Protein AF-A0A359F3B9-F1 (afdb_monomer)

Secondary structure (DSSP, 8-state):
------S-TT-EEE-TT--EEEETTEEEEE-TTS-EEEEEETTEEEEEEE-TTS-EEEEEEEE--GGG-S-----SS---------TT--TTTHHHHHTTS-------

Mean predicted aligned error: 16.41 Å

Solvent-accessible surface area (backbone atoms only — not comparable to full-atom values): 7197 Å² total; per-residue (Å²): 133,88,79,73,81,76,87,44,89,77,41,76,40,64,50,98,88,67,48,66,36,29,53,52,80,28,42,41,39,62,49,99,84,74,42,80,33,35,39,36,42,93,61,34,35,38,40,50,42,61,49,96,85,70,44,78,76,44,76,49,79,46,56,71,56,65,99,71,48,80,73,75,75,69,91,66,94,64,95,68,79,72,74,56,74,72,88,80,70,63,97,75,56,66,67,67,63,55,66,76,75,61,93,75,82,80,81,131

pLDDT: mean 73.7, std 21.95, range [35.09, 97.88]

Sequence (108 aa):
MSAGTNPYTAGFVFDAHGNVTTSGNQTLVFDGANRHVSSTAAGTTVTYVRDASNRIVSRAVNLDYGWHGTAQRGLDHETRITTGPLKGIPSGQWKEVLGWMMPFRCTK

Radius of gyration: 24.73 Å; Cα contacts (8 Å, |Δi|>4): 111; chains: 1; bounding box: 39×35×83 Å

Foldseek 3Di:
DDDDDQPAPVDFDADPVGQTQDGRQKGWDADPVRHTAWIDHPQKIKGFDADPVRDTPDIDIFGCPDPVDRPPDDPPDDPPPCPPVPVDDPPPPVVVVVVPPDPPPPDD

Structure (mmCIF, N/CA/C/O backbone):
data_AF-A0A359F3B9-F1
#
_entry.id   AF-A0A359F3B9-F1
#
loop_
_atom_site.group_PDB
_atom_site.id
_atom_site.type_symbol
_atom_site.label_atom_id
_atom_site.label_alt_id
_atom_site.label_comp_id
_atom_site.label_asym_id
_atom_site.label_entity_id
_atom_site.label_seq_id
_atom_site.pdbx_PDB_ins_code
_atom_site.Cartn_x
_atom_site.Cartn_y
_atom_site.Cartn_z
_atom_site.occupancy
_atom_site.B_iso_or_equi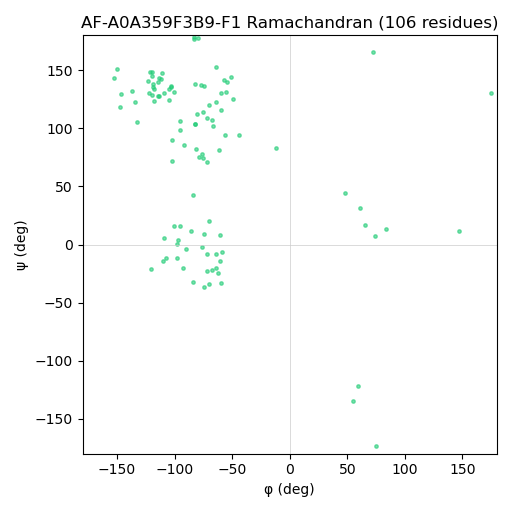v
_atom_site.auth_seq_id
_atom_site.auth_comp_id
_atom_site.auth_asym_id
_atom_site.auth_atom_id
_atom_site.pdbx_PDB_model_num
ATOM 1 N N . MET A 1 1 ? -3.366 19.503 -21.540 1.00 42.34 1 MET A N 1
ATOM 2 C CA . MET A 1 1 ? -3.577 18.930 -20.192 1.00 42.34 1 MET A CA 1
ATOM 3 C C . MET A 1 1 ? -2.766 19.776 -19.227 1.00 42.34 1 MET A C 1
ATOM 5 O O . MET A 1 1 ? -1.554 19.812 -19.371 1.00 42.34 1 MET A O 1
ATOM 9 N N . SER A 1 2 ? -3.423 20.560 -18.369 1.00 62.16 2 SER A N 1
ATOM 10 C CA . SER A 1 2 ? -2.722 21.403 -17.393 1.00 62.16 2 SER A CA 1
ATOM 11 C C . SER A 1 2 ? -2.216 20.507 -16.266 1.00 62.16 2 SER A C 1
ATOM 13 O O . SER A 1 2 ? -3.026 19.881 -15.583 1.00 62.16 2 SER A O 1
ATOM 15 N N . ALA A 1 3 ? -0.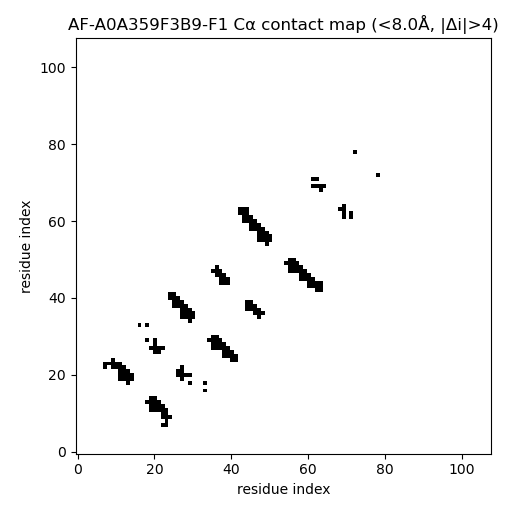899 20.379 -16.116 1.00 59.97 3 ALA A N 1
ATOM 16 C CA . ALA A 1 3 ? -0.311 19.702 -14.969 1.00 59.97 3 ALA A CA 1
ATOM 17 C C . ALA A 1 3 ? -0.295 20.697 -13.802 1.00 59.97 3 ALA A C 1
ATOM 19 O O . ALA A 1 3 ? 0.384 21.719 -13.867 1.00 59.97 3 ALA A O 1
ATOM 20 N N . GLY A 1 4 ? -1.095 20.435 -12.766 1.00 66.62 4 GLY A N 1
ATOM 21 C CA . GLY A 1 4 ? -1.075 21.237 -11.544 1.00 66.62 4 GLY A CA 1
ATOM 22 C C . GLY A 1 4 ? 0.273 21.129 -10.828 1.00 66.62 4 GLY A C 1
ATOM 23 O O . GLY A 1 4 ? 0.970 20.120 -10.945 1.00 66.62 4 GLY A O 1
ATOM 24 N N . THR A 1 5 ? 0.635 22.168 -10.074 1.00 72.62 5 THR A N 1
ATOM 25 C CA . THR A 1 5 ? 1.802 22.143 -9.184 1.00 72.62 5 THR A CA 1
ATOM 26 C C . THR A 1 5 ? 1.688 20.965 -8.221 1.00 72.62 5 THR A C 1
ATOM 28 O O . THR A 1 5 ? 0.645 20.785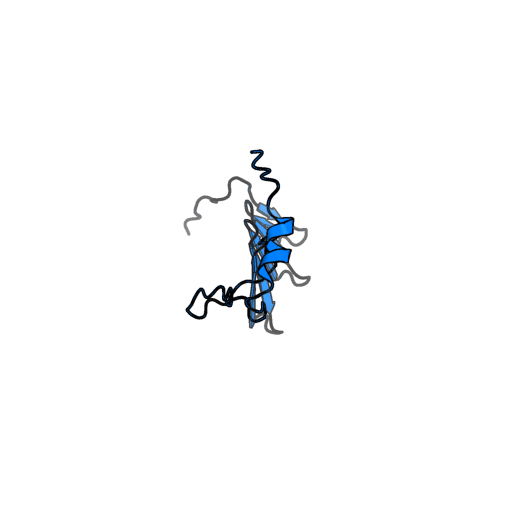 -7.594 1.00 72.62 5 THR A O 1
ATOM 31 N N . ASN A 1 6 ? 2.755 20.173 -8.090 1.00 67.19 6 ASN A N 1
ATOM 32 C CA . ASN A 1 6 ? 2.812 19.089 -7.114 1.00 67.19 6 ASN A CA 1
ATOM 33 C C . ASN A 1 6 ? 2.647 19.671 -5.692 1.00 67.19 6 ASN A C 1
ATOM 35 O O . ASN A 1 6 ? 3.516 20.433 -5.266 1.00 67.19 6 ASN A O 1
ATOM 39 N N . PRO A 1 7 ? 1.574 19.337 -4.948 1.00 70.06 7 PRO A N 1
ATOM 40 C CA . PRO A 1 7 ? 1.336 19.892 -3.615 1.00 70.06 7 PRO A CA 1
ATOM 41 C C . PRO A 1 7 ? 2.308 19.350 -2.552 1.00 70.06 7 PRO A C 1
ATOM 43 O O . PRO A 1 7 ? 2.310 19.835 -1.422 1.00 70.06 7 PRO A O 1
ATOM 46 N N . TYR A 1 8 ? 3.133 18.351 -2.883 1.00 72.25 8 TYR A N 1
ATOM 47 C CA . TYR A 1 8 ? 4.084 17.743 -1.958 1.00 72.25 8 TYR A CA 1
ATOM 48 C C . TYR A 1 8 ? 5.482 18.356 -2.088 1.00 72.25 8 TYR A C 1
ATOM 50 O O . TYR A 1 8 ? 6.283 17.939 -2.924 1.00 72.25 8 TYR A O 1
ATOM 58 N N . THR A 1 9 ? 5.811 19.289 -1.189 1.00 74.31 9 THR A N 1
ATOM 59 C CA . THR A 1 9 ? 7.157 19.886 -1.076 1.00 74.31 9 THR A CA 1
ATOM 60 C C . THR A 1 9 ? 8.239 18.844 -0.779 1.00 74.31 9 THR A C 1
ATOM 62 O O . THR A 1 9 ? 9.364 18.976 -1.247 1.00 74.31 9 THR A O 1
ATOM 65 N N . ALA A 1 10 ? 7.902 17.788 -0.029 1.00 72.75 10 ALA A N 1
ATOM 66 C CA . ALA A 1 10 ? 8.838 16.722 0.337 1.00 72.75 10 ALA A CA 1
ATOM 67 C C . ALA A 1 10 ? 9.139 15.724 -0.807 1.00 72.75 10 ALA A C 1
ATOM 69 O O . ALA A 1 10 ? 9.968 14.837 -0.633 1.00 72.75 10 ALA A O 1
ATOM 70 N N . GLY A 1 11 ? 8.515 15.881 -1.982 1.00 81.31 11 GLY A N 1
ATOM 71 C CA . GLY A 1 11 ? 8.806 15.071 -3.166 1.00 81.31 11 GLY A CA 1
ATOM 72 C C . GLY A 1 11 ? 8.243 13.644 -3.127 1.00 81.31 11 GLY A C 1
ATOM 73 O O . GLY A 1 11 ? 7.455 13.279 -2.250 1.00 81.31 11 GLY A O 1
ATOM 74 N N . PHE A 1 12 ? 8.627 12.856 -4.135 1.00 91.81 12 PHE A N 1
ATOM 75 C CA . PHE A 1 12 ? 8.273 11.443 -4.285 1.00 91.81 12 PHE A CA 1
ATOM 76 C C . PHE A 1 12 ? 9.525 10.572 -4.166 1.00 91.81 12 PHE A C 1
ATOM 78 O O . PHE A 1 12 ? 10.571 10.922 -4.713 1.00 91.81 12 PHE A O 1
ATOM 85 N N . VAL A 1 13 ? 9.404 9.427 -3.495 1.00 94.62 13 VAL A N 1
ATOM 86 C CA . VAL A 1 13 ? 10.445 8.387 -3.441 1.00 94.62 13 VAL A CA 1
ATOM 87 C C . VAL A 1 13 ? 9.948 7.162 -4.192 1.00 94.62 13 VAL A C 1
ATOM 89 O O . VAL A 1 13 ? 8.762 6.844 -4.112 1.00 94.62 13 VAL A O 1
ATOM 92 N N . PHE A 1 14 ? 10.847 6.488 -4.908 1.00 95.81 14 PHE A N 1
ATOM 93 C CA . PHE A 1 14 ? 10.522 5.352 -5.764 1.00 95.81 14 PHE A CA 1
ATOM 94 C C . PHE A 1 14 ? 11.284 4.092 -5.346 1.00 95.81 14 PHE A C 1
ATOM 96 O O . PHE A 1 14 ? 12.413 4.182 -4.861 1.00 95.81 14 PHE A O 1
ATOM 103 N N . ASP A 1 15 ? 10.680 2.922 -5.551 1.00 96.69 15 ASP A N 1
ATOM 104 C CA . ASP A 1 15 ? 11.393 1.642 -5.511 1.00 96.69 15 ASP A CA 1
ATOM 105 C C . ASP A 1 15 ? 12.096 1.329 -6.850 1.00 96.69 15 ASP A C 1
ATOM 107 O O . ASP A 1 15 ? 12.010 2.085 -7.820 1.00 96.69 15 ASP A O 1
ATOM 111 N N . ALA A 1 16 ? 12.796 0.192 -6.914 1.00 97.19 16 ALA A N 1
ATOM 112 C CA . ALA A 1 16 ? 13.503 -0.256 -8.118 1.00 97.19 16 ALA A CA 1
ATOM 113 C C . ALA A 1 16 ? 12.579 -0.558 -9.316 1.00 97.19 16 ALA A C 1
ATOM 115 O O . ALA A 1 16 ? 13.046 -0.578 -10.453 1.00 97.19 16 ALA A O 1
ATOM 116 N N . HIS A 1 17 ? 11.286 -0.786 -9.076 1.00 96.50 17 HIS A N 1
ATOM 117 C CA . HIS A 1 17 ? 10.287 -1.004 -10.122 1.00 96.50 17 HIS A CA 1
ATOM 118 C C . HIS A 1 17 ? 9.637 0.311 -10.585 1.00 96.50 17 HIS A C 1
ATOM 120 O O . HIS A 1 17 ? 8.842 0.301 -11.523 1.00 96.50 17 HIS A O 1
ATOM 126 N N . GLY A 1 18 ? 9.975 1.442 -9.953 1.00 97.00 18 GLY A N 1
ATOM 127 C CA . GLY A 1 18 ? 9.402 2.753 -10.244 1.00 97.00 18 GLY A CA 1
ATOM 128 C C . GLY A 1 18 ? 8.075 3.026 -9.531 1.00 97.00 18 GLY A C 1
ATOM 129 O O . GLY A 1 18 ? 7.391 3.989 -9.880 1.00 97.00 18 GLY A O 1
ATOM 130 N N . ASN A 1 19 ? 7.693 2.223 -8.533 1.00 97.56 19 ASN A N 1
ATOM 131 C CA . ASN A 1 19 ? 6.515 2.507 -7.715 1.00 97.56 19 ASN A CA 1
ATOM 132 C C . ASN A 1 19 ? 6.833 3.611 -6.703 1.00 97.56 19 ASN A C 1
ATOM 134 O O . ASN A 1 19 ? 7.879 3.576 -6.059 1.00 97.56 19 ASN A O 1
ATOM 138 N N . VAL A 1 20 ? 5.913 4.559 -6.512 1.00 96.25 20 VAL A N 1
ATOM 139 C CA . VAL A 1 20 ? 6.045 5.612 -5.492 1.00 96.25 20 VAL A CA 1
ATOM 140 C C . VAL A 1 20 ? 5.851 5.006 -4.105 1.00 96.25 20 VAL A C 1
ATOM 142 O O . VAL A 1 20 ? 4.725 4.683 -3.750 1.00 96.25 20 VAL A O 1
ATOM 145 N N . THR A 1 21 ? 6.903 4.895 -3.300 1.00 96.38 21 THR A N 1
ATOM 146 C CA . THR A 1 21 ? 6.847 4.357 -1.927 1.00 96.38 21 THR A CA 1
ATOM 147 C C . THR A 1 21 ? 6.646 5.435 -0.868 1.00 96.38 21 THR A C 1
ATOM 149 O O . THR A 1 21 ? 6.141 5.140 0.216 1.00 96.38 21 THR A O 1
ATOM 152 N N . THR A 1 22 ? 6.954 6.692 -1.198 1.00 94.56 22 THR A N 1
ATOM 153 C CA . THR A 1 22 ? 6.690 7.846 -0.330 1.00 94.56 22 THR A CA 1
ATOM 154 C C . THR A 1 22 ? 6.132 9.005 -1.144 1.00 94.56 22 THR A C 1
ATOM 156 O O . THR A 1 22 ? 6.701 9.374 -2.172 1.00 94.56 22 THR A O 1
ATOM 159 N N . SER A 1 23 ? 5.046 9.610 -0.661 1.00 92.44 23 SER A N 1
ATOM 160 C CA . SER A 1 23 ? 4.484 10.859 -1.183 1.00 92.44 23 SER A CA 1
ATOM 161 C C . SER A 1 23 ? 4.181 11.801 -0.022 1.00 92.44 23 SER A C 1
ATOM 163 O O . SER A 1 23 ? 3.250 11.581 0.756 1.00 92.44 23 SER A O 1
ATOM 165 N N . GLY A 1 24 ? 5.005 12.837 0.150 1.00 90.38 24 GLY A N 1
ATOM 166 C CA . GLY A 1 24 ? 4.910 13.683 1.338 1.00 90.38 24 GLY A CA 1
ATOM 167 C C . GLY A 1 24 ? 5.122 12.879 2.625 1.00 90.38 24 GLY A C 1
ATOM 168 O O . GLY A 1 24 ? 6.133 12.207 2.787 1.00 90.38 24 GLY A O 1
ATOM 169 N N . ASN A 1 25 ? 4.127 12.915 3.514 1.00 89.00 25 ASN A N 1
ATOM 170 C CA . ASN A 1 25 ? 4.123 12.169 4.779 1.00 89.00 25 ASN A CA 1
ATOM 171 C C . ASN A 1 25 ? 3.376 10.825 4.672 1.00 89.00 25 ASN A C 1
ATOM 173 O O . ASN A 1 25 ? 2.961 10.267 5.689 1.00 89.00 25 ASN A O 1
ATOM 177 N N . GLN A 1 26 ? 3.119 10.353 3.450 1.00 93.38 26 GLN A N 1
ATOM 178 C CA . GLN A 1 26 ? 2.446 9.086 3.188 1.00 93.38 26 GLN A CA 1
ATOM 179 C C . GLN A 1 26 ? 3.460 8.031 2.764 1.00 93.38 26 GLN A C 1
ATOM 181 O O . GLN A 1 26 ? 4.297 8.292 1.900 1.00 93.38 26 GLN A O 1
ATOM 186 N N . THR A 1 27 ? 3.331 6.830 3.314 1.00 96.00 27 THR A N 1
ATOM 187 C CA . THR A 1 27 ? 4.060 5.638 2.871 1.00 96.00 27 THR A CA 1
ATOM 188 C C . THR A 1 27 ? 3.112 4.734 2.099 1.00 96.00 27 THR A C 1
ATOM 190 O O . THR A 1 27 ? 1.996 4.490 2.556 1.00 96.00 27 THR A O 1
ATOM 193 N N . LEU A 1 28 ? 3.546 4.231 0.946 1.00 97.25 28 LEU A N 1
ATOM 194 C CA . LEU A 1 28 ? 2.784 3.335 0.082 1.00 97.25 28 LEU A CA 1
ATOM 195 C C . LEU A 1 28 ? 3.520 1.999 -0.060 1.00 97.25 28 LEU A C 1
ATOM 197 O O . LEU A 1 28 ? 4.736 1.957 -0.235 1.00 97.25 28 LEU A O 1
ATOM 201 N N . VAL A 1 29 ? 2.766 0.904 -0.012 1.00 97.81 29 VAL A N 1
ATOM 202 C CA . VAL A 1 29 ? 3.278 -0.469 -0.095 1.00 97.81 29 VAL A CA 1
ATOM 203 C C . VAL A 1 29 ? 2.691 -1.160 -1.314 1.00 97.81 29 VAL A C 1
ATOM 205 O O . VAL A 1 29 ? 1.481 -1.093 -1.557 1.00 97.81 29 VAL A O 1
ATOM 208 N N . PHE A 1 30 ? 3.552 -1.859 -2.047 1.00 97.31 30 PHE A N 1
ATOM 209 C CA . PHE A 1 30 ? 3.210 -2.589 -3.261 1.00 97.31 30 PHE A CA 1
ATOM 210 C C . PHE A 1 30 ? 3.522 -4.075 -3.097 1.00 97.31 30 PHE A C 1
ATOM 212 O O . PHE A 1 30 ? 4.434 -4.449 -2.360 1.00 97.31 30 PHE A O 1
ATOM 219 N N . ASP A 1 31 ? 2.741 -4.925 -3.760 1.00 95.69 31 ASP A N 1
ATOM 220 C CA . ASP A 1 31 ? 3.043 -6.351 -3.867 1.00 95.69 31 ASP A CA 1
ATOM 221 C C . ASP A 1 31 ? 4.037 -6.646 -5.007 1.00 95.69 31 ASP A C 1
ATOM 223 O O . ASP A 1 31 ? 4.419 -5.760 -5.772 1.00 95.69 31 ASP A O 1
ATOM 227 N N . GLY A 1 32 ? 4.442 -7.912 -5.150 1.00 94.69 32 GLY A N 1
ATOM 228 C CA . GLY A 1 32 ? 5.388 -8.338 -6.192 1.00 94.69 32 GLY A CA 1
ATOM 229 C C . GLY A 1 32 ? 4.886 -8.176 -7.634 1.00 94.69 32 GLY A C 1
ATOM 230 O O . GLY A 1 32 ? 5.664 -8.348 -8.565 1.00 94.69 32 GLY A O 1
ATOM 231 N N . ALA A 1 33 ? 3.607 -7.841 -7.832 1.00 95.88 33 ALA A N 1
ATOM 232 C CA . ALA A 1 33 ? 3.025 -7.512 -9.130 1.00 95.88 33 ALA A CA 1
ATOM 233 C C . ALA A 1 33 ? 2.881 -5.990 -9.336 1.00 95.88 33 ALA A C 1
ATOM 235 O O . ALA A 1 33 ? 2.143 -5.563 -10.225 1.00 95.88 33 ALA A O 1
ATOM 236 N N . ASN A 1 34 ? 3.564 -5.172 -8.524 1.00 96.69 34 ASN A N 1
ATOM 237 C CA . ASN A 1 34 ? 3.524 -3.706 -8.552 1.00 96.69 34 ASN A CA 1
ATOM 238 C C . ASN A 1 34 ? 2.130 -3.124 -8.295 1.00 96.69 34 ASN A C 1
ATOM 240 O O . ASN A 1 34 ? 1.763 -2.064 -8.806 1.00 96.69 34 ASN A O 1
ATOM 244 N N . ARG A 1 35 ? 1.313 -3.807 -7.490 1.00 96.69 35 ARG A N 1
ATOM 245 C CA . ARG A 1 35 ? -0.020 -3.320 -7.135 1.00 96.69 35 ARG A CA 1
ATOM 246 C C . ARG A 1 35 ? 0.013 -2.696 -5.758 1.00 96.69 35 ARG A C 1
ATOM 248 O O . ARG A 1 35 ? 0.477 -3.311 -4.807 1.00 96.69 35 ARG A O 1
ATOM 255 N N . HIS A 1 36 ? -0.544 -1.497 -5.640 1.00 96.50 36 HIS A N 1
ATOM 256 C CA . HIS A 1 36 ? -0.693 -0.824 -4.357 1.00 96.50 36 HIS A CA 1
ATOM 257 C C . HIS A 1 36 ? -1.643 -1.614 -3.439 1.00 96.50 36 HIS A C 1
ATOM 259 O O . HIS A 1 36 ? -2.803 -1.866 -3.808 1.00 96.50 36 HIS A O 1
ATOM 265 N N . VAL A 1 37 ? -1.137 -1.995 -2.263 1.00 97.88 37 VAL A N 1
ATOM 266 C CA . VAL A 1 37 ? -1.829 -2.832 -1.268 1.00 97.88 37 VAL A CA 1
ATOM 267 C C . VAL A 1 37 ? -2.001 -2.158 0.089 1.00 97.88 37 VAL A C 1
ATOM 269 O O . VAL A 1 37 ? -2.904 -2.549 0.826 1.00 97.88 37 VAL A O 1
ATOM 272 N N . SER A 1 38 ? -1.201 -1.144 0.427 1.00 97.62 38 SER A N 1
ATOM 273 C CA . SER A 1 38 ? -1.377 -0.396 1.675 1.00 97.62 38 SER A CA 1
ATOM 274 C C . SER A 1 38 ? -0.871 1.038 1.575 1.00 97.62 38 SER A C 1
ATOM 276 O O . SER A 1 38 ? 0.175 1.270 0.976 1.00 97.62 38 SER A O 1
ATOM 278 N N . SER A 1 39 ? -1.563 1.976 2.222 1.00 97.31 39 SER A N 1
ATOM 279 C CA . SER A 1 39 ? -1.032 3.311 2.515 1.00 97.31 39 SER A CA 1
ATOM 280 C C . SER A 1 39 ? -1.080 3.591 4.004 1.00 97.31 39 SER A C 1
ATOM 282 O O . SER A 1 39 ? -2.097 3.314 4.637 1.00 97.31 39 SER A O 1
ATOM 284 N N . THR A 1 40 ? -0.051 4.245 4.528 1.00 96.19 40 THR A N 1
ATOM 285 C CA . THR A 1 40 ? -0.057 4.807 5.878 1.00 96.19 40 THR A CA 1
ATOM 286 C C . THR A 1 40 ? 0.157 6.311 5.809 1.00 96.19 40 THR A C 1
ATOM 288 O O . THR A 1 40 ? 1.090 6.782 5.163 1.00 96.19 40 THR A O 1
ATOM 291 N N . ALA A 1 41 ? -0.712 7.070 6.471 1.00 93.12 41 ALA A N 1
ATOM 292 C CA . ALA A 1 41 ? -0.627 8.520 6.572 1.00 93.12 41 ALA A CA 1
ATOM 293 C C . ALA A 1 41 ? -1.150 8.973 7.936 1.00 93.12 41 ALA A C 1
ATOM 295 O O . ALA A 1 41 ? -2.249 8.586 8.329 1.00 93.12 41 ALA A O 1
ATOM 296 N N . ALA A 1 42 ? -0.376 9.796 8.651 1.00 89.94 42 ALA A N 1
ATOM 297 C CA . ALA A 1 42 ? -0.774 10.378 9.939 1.00 89.94 42 ALA A CA 1
ATOM 298 C C . ALA A 1 42 ? -1.367 9.351 10.940 1.00 89.94 42 ALA A C 1
ATOM 300 O O . ALA A 1 42 ? -2.408 9.595 11.544 1.00 89.94 42 ALA A O 1
ATOM 301 N N . GLY A 1 43 ? -0.736 8.175 11.072 1.00 87.38 43 GLY A N 1
ATOM 302 C CA . GLY A 1 43 ? -1.184 7.104 11.982 1.00 87.38 43 GLY A CA 1
ATOM 303 C C . GLY A 1 43 ? -2.432 6.335 11.527 1.00 87.38 43 GLY A C 1
ATOM 304 O O . GLY A 1 43 ? -2.968 5.521 12.271 1.00 87.38 43 GLY A O 1
ATOM 305 N N . THR A 1 44 ? -2.920 6.582 10.309 1.00 92.75 44 THR A N 1
ATOM 306 C CA . THR A 1 44 ? -3.982 5.792 9.678 1.00 92.75 44 THR A CA 1
ATOM 307 C C . THR A 1 44 ? -3.377 4.905 8.607 1.00 92.75 44 T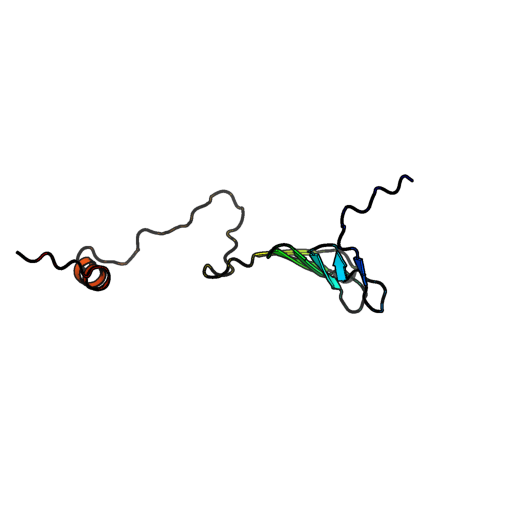HR A C 1
ATOM 309 O O . THR A 1 44 ? -2.758 5.408 7.670 1.00 92.75 44 THR A O 1
ATOM 312 N N . THR A 1 45 ? -3.603 3.601 8.707 1.00 95.06 45 THR A N 1
ATOM 313 C CA . THR A 1 45 ? -3.217 2.623 7.691 1.00 95.06 45 THR A CA 1
ATOM 314 C C . THR A 1 45 ? -4.453 2.095 6.977 1.00 95.06 45 THR A C 1
ATOM 316 O O . THR A 1 45 ? -5.418 1.674 7.607 1.00 95.06 45 THR A O 1
ATOM 319 N N . VAL A 1 46 ? -4.435 2.095 5.648 1.00 96.38 46 VAL A N 1
ATOM 320 C CA . VAL A 1 46 ? -5.498 1.532 4.812 1.00 96.38 46 VAL A CA 1
ATOM 321 C C . VAL A 1 46 ? -4.922 0.393 3.994 1.00 96.38 46 VAL A C 1
ATOM 323 O O . VAL A 1 46 ? -3.989 0.626 3.233 1.00 96.38 46 VAL A O 1
ATOM 326 N N . THR A 1 47 ? -5.500 -0.803 4.095 1.00 97.56 47 THR A N 1
ATOM 327 C CA . THR A 1 47 ? -5.094 -1.982 3.317 1.00 97.56 47 THR A CA 1
ATOM 328 C C . THR A 1 47 ? -6.158 -2.376 2.297 1.00 97.56 47 THR A C 1
ATOM 330 O O . THR A 1 47 ? -7.360 -2.201 2.522 1.00 97.56 47 THR A O 1
ATOM 333 N N . TYR A 1 48 ? -5.715 -2.922 1.165 1.00 97.00 48 TYR A N 1
ATOM 334 C CA . TYR A 1 48 ? -6.566 -3.333 0.050 1.00 97.00 48 TYR A CA 1
ATOM 335 C C . TYR A 1 48 ? -6.369 -4.814 -0.268 1.00 97.00 48 TYR A C 1
ATOM 337 O O . TYR A 1 48 ? -5.245 -5.263 -0.489 1.00 97.00 48 TYR A O 1
ATOM 345 N N . VAL A 1 49 ? -7.471 -5.559 -0.372 1.00 96.31 49 VAL A N 1
ATOM 346 C CA . VAL A 1 49 ? -7.470 -6.935 -0.890 1.00 96.31 49 VAL A CA 1
ATOM 347 C C . VAL A 1 49 ? -8.001 -6.918 -2.310 1.00 96.31 49 VAL A C 1
ATOM 349 O O . VAL A 1 49 ? -9.001 -6.257 -2.603 1.00 96.31 49 VAL A O 1
ATOM 352 N N . ARG A 1 50 ? -7.332 -7.659 -3.191 1.00 97.12 50 ARG A N 1
ATOM 353 C CA . ARG A 1 50 ? -7.673 -7.757 -4.609 1.00 97.12 50 ARG A CA 1
ATOM 354 C C . ARG A 1 50 ? -7.996 -9.195 -4.984 1.00 97.12 50 ARG A C 1
ATOM 356 O O . ARG A 1 50 ? -7.376 -10.115 -4.459 1.00 97.12 50 ARG A O 1
ATOM 363 N N . ASP A 1 51 ? -8.943 -9.374 -5.896 1.00 95.38 51 ASP A N 1
ATOM 364 C CA . ASP A 1 51 ? -9.193 -10.671 -6.524 1.00 95.38 51 ASP A CA 1
ATOM 365 C C . ASP A 1 51 ? -8.182 -10.963 -7.653 1.00 95.38 51 ASP A C 1
ATOM 367 O O . ASP A 1 51 ? -7.297 -10.153 -7.963 1.00 95.38 51 ASP A O 1
ATOM 371 N N . ALA A 1 52 ? -8.294 -12.148 -8.261 1.00 94.06 52 ALA A N 1
ATOM 372 C CA . ALA A 1 52 ? -7.411 -12.590 -9.342 1.00 94.06 52 ALA A CA 1
ATOM 373 C C . ALA A 1 52 ? -7.499 -11.701 -10.598 1.00 94.06 52 ALA A C 1
ATOM 375 O O . ALA A 1 52 ? -6.526 -11.593 -11.339 1.00 94.06 52 ALA A O 1
ATOM 376 N N . SER A 1 53 ? -8.623 -11.008 -10.798 1.00 96.06 53 SER A N 1
ATOM 377 C CA . SER A 1 53 ? -8.830 -10.051 -11.891 1.00 96.06 53 SER A CA 1
ATOM 378 C C . SER A 1 53 ? -8.320 -8.646 -11.551 1.00 96.06 53 SER A C 1
ATOM 380 O O . SER A 1 53 ? -8.614 -7.692 -12.268 1.00 96.06 53 SER A O 1
ATOM 382 N N . ASN A 1 54 ? -7.561 -8.500 -10.457 1.00 94.06 54 ASN A N 1
ATOM 383 C CA . ASN A 1 54 ? -6.989 -7.243 -9.976 1.00 94.06 54 ASN A CA 1
ATOM 384 C C . ASN A 1 54 ? -8.023 -6.192 -9.517 1.00 94.06 54 ASN A C 1
ATOM 386 O O . ASN A 1 54 ? -7.697 -5.014 -9.325 1.00 94.06 54 ASN A O 1
ATOM 390 N N . ARG A 1 55 ? -9.271 -6.593 -9.272 1.00 96.25 55 ARG A N 1
ATOM 391 C CA . 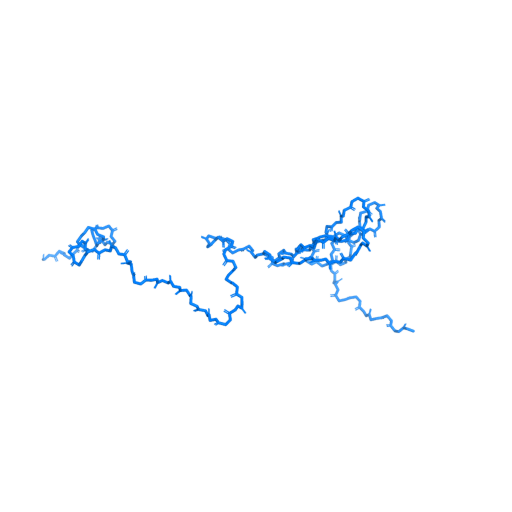ARG A 1 55 ? -10.281 -5.704 -8.697 1.00 96.25 55 ARG A CA 1
ATOM 392 C C . ARG A 1 55 ? -10.121 -5.667 -7.181 1.00 96.25 55 ARG A C 1
ATOM 394 O O . ARG A 1 55 ? -9.926 -6.703 -6.554 1.00 96.25 55 ARG A O 1
ATOM 401 N N . ILE A 1 56 ? -10.230 -4.481 -6.582 1.00 96.44 56 ILE A N 1
ATOM 402 C CA . ILE A 1 56 ? -10.283 -4.342 -5.121 1.00 96.44 56 ILE A CA 1
ATOM 403 C C . ILE A 1 56 ? -11.622 -4.901 -4.638 1.00 96.44 56 ILE A C 1
ATOM 405 O O . ILE A 1 56 ? -12.678 -4.413 -5.035 1.00 96.44 56 ILE A O 1
ATOM 409 N N . VAL A 1 57 ? -11.566 -5.918 -3.784 1.00 97.56 57 VAL A N 1
ATOM 410 C CA . VAL A 1 57 ? -12.741 -6.593 -3.210 1.00 97.56 57 VAL A CA 1
ATOM 411 C C . VAL A 1 57 ? -12.915 -6.310 -1.722 1.00 97.56 57 VAL A C 1
ATOM 413 O O . VAL A 1 57 ? -13.981 -6.564 -1.175 1.00 97.56 57 VAL A O 1
ATOM 416 N N . SER A 1 58 ? -11.892 -5.762 -1.061 1.00 96.75 58 SER A N 1
ATOM 417 C CA . SER A 1 58 ? -11.996 -5.297 0.321 1.00 96.75 58 SER A CA 1
ATOM 418 C C . SER A 1 58 ? -11.051 -4.132 0.594 1.00 96.75 58 SER A C 1
ATOM 420 O O . SER A 1 58 ? -9.980 -4.025 -0.009 1.00 96.75 58 SER A O 1
ATOM 422 N N . ARG A 1 59 ? -11.463 -3.276 1.531 1.00 96.50 59 ARG A N 1
ATOM 423 C CA . ARG A 1 59 ? -10.690 -2.167 2.084 1.00 96.50 59 ARG A CA 1
ATOM 424 C C . ARG A 1 59 ? -10.848 -2.181 3.600 1.00 96.50 59 ARG A C 1
ATOM 426 O O . ARG A 1 59 ? -11.970 -2.056 4.086 1.00 96.50 59 ARG A O 1
ATOM 433 N N . ALA A 1 60 ? -9.741 -2.261 4.327 1.00 93.50 60 ALA A N 1
ATOM 434 C CA . ALA A 1 60 ? -9.734 -2.127 5.780 1.00 93.50 60 ALA A CA 1
ATOM 435 C C . ALA A 1 60 ? -8.989 -0.855 6.192 1.00 93.50 60 ALA A C 1
ATOM 437 O O . ALA A 1 60 ? -8.007 -0.471 5.559 1.00 93.50 60 ALA A O 1
ATOM 438 N N . VAL A 1 61 ? -9.478 -0.193 7.240 1.00 92.88 61 VAL A N 1
ATOM 439 C CA . VAL A 1 61 ? -8.826 0.965 7.863 1.00 92.88 61 VAL A CA 1
ATOM 440 C C . VAL A 1 61 ? -8.404 0.544 9.259 1.00 92.88 61 VAL A C 1
ATOM 442 O O . VAL A 1 61 ? -9.219 0.012 10.008 1.00 92.88 61 VAL A O 1
ATOM 445 N N . ASN A 1 62 ? -7.138 0.766 9.578 1.00 87.44 62 ASN A N 1
ATOM 446 C CA . ASN A 1 62 ? -6.586 0.612 10.906 1.00 87.44 62 ASN A CA 1
ATOM 447 C C . ASN A 1 62 ? -6.072 1.970 11.382 1.00 87.44 62 ASN A C 1
ATOM 449 O O . ASN A 1 62 ? -5.403 2.689 10.638 1.00 87.44 62 ASN A O 1
ATOM 453 N N . LEU A 1 63 ? -6.414 2.317 12.612 1.00 85.12 63 LEU A N 1
ATOM 454 C CA . LEU A 1 63 ? -6.037 3.566 13.249 1.00 85.12 63 LEU A CA 1
ATOM 455 C C . LEU A 1 63 ? -5.112 3.221 14.411 1.00 85.12 63 LEU A C 1
ATOM 457 O O . LEU A 1 63 ? -5.465 2.406 15.266 1.00 85.12 63 LEU A O 1
ATOM 461 N N . ASP A 1 64 ? -3.944 3.850 14.457 1.00 73.00 64 ASP A N 1
ATOM 462 C CA . ASP A 1 64 ? -3.004 3.683 15.559 1.00 73.00 64 ASP A CA 1
ATOM 463 C C . ASP A 1 64 ? -3.506 4.475 16.780 1.00 73.00 64 ASP A C 1
ATOM 465 O O . ASP A 1 64 ? -3.043 5.570 17.087 1.00 73.00 64 ASP A O 1
ATOM 469 N N . TYR A 1 65 ? -4.496 3.931 17.495 1.00 66.75 65 TYR A N 1
ATOM 470 C CA . TYR A 1 65 ? -5.120 4.572 18.663 1.00 66.75 65 TYR A CA 1
ATOM 471 C C . TYR A 1 65 ? -4.264 4.555 19.950 1.00 66.75 65 TYR A C 1
ATOM 473 O O . TYR A 1 65 ? -4.757 4.901 21.027 1.00 66.75 65 TYR A O 1
ATOM 481 N N . GLY A 1 66 ? -2.994 4.143 19.892 1.00 67.81 66 GLY A N 1
ATOM 482 C CA . GLY A 1 66 ? -2.132 4.042 21.076 1.00 67.81 66 GLY A CA 1
ATOM 483 C C . GLY A 1 66 ? -2.734 3.163 22.189 1.00 67.81 66 GLY A C 1
ATOM 484 O O . GLY A 1 66 ? -3.259 2.083 21.922 1.00 67.81 66 GLY A O 1
ATOM 485 N N . TRP A 1 67 ? -2.680 3.632 23.446 1.00 59.31 67 TRP A N 1
ATOM 486 C CA . TRP A 1 67 ? -3.085 2.910 24.675 1.00 59.31 67 TRP A CA 1
ATOM 487 C C . TRP A 1 67 ? -4.561 2.448 24.721 1.00 59.31 67 TRP A C 1
ATOM 489 O O . TRP A 1 67 ? -4.952 1.721 25.630 1.00 59.31 67 TRP A O 1
ATOM 499 N N . HIS A 1 68 ? -5.392 2.825 23.743 1.00 62.19 68 HIS A N 1
ATOM 500 C CA . HIS A 1 68 ? -6.808 2.444 23.685 1.00 62.19 68 HIS A CA 1
ATOM 501 C C . HIS A 1 68 ? -7.120 1.240 22.774 1.00 62.19 68 HIS A C 1
ATOM 503 O O . HIS A 1 68 ? -8.274 0.813 22.720 1.00 62.19 68 HIS A O 1
ATOM 509 N N . GLY A 1 69 ? -6.111 0.642 22.126 1.00 55.69 69 GLY A N 1
ATOM 510 C CA . GLY A 1 69 ? -6.274 -0.572 21.317 1.00 55.69 69 GLY A CA 1
ATOM 511 C C . GLY A 1 69 ? -6.998 -0.348 19.982 1.00 55.69 69 GLY A C 1
ATOM 512 O O . GLY A 1 69 ? -7.619 0.681 19.740 1.00 55.69 69 GLY A O 1
ATOM 513 N N . THR A 1 70 ? -6.915 -1.339 19.093 1.00 58.34 70 THR A N 1
ATOM 514 C CA . THR A 1 70 ? -7.380 -1.323 17.687 1.00 58.34 70 THR A CA 1
ATOM 515 C C . THR A 1 70 ? -8.907 -1.302 17.503 1.00 58.34 70 THR A C 1
ATOM 517 O O . THR A 1 70 ? -9.418 -1.659 16.441 1.00 58.34 70 THR A O 1
ATOM 520 N N . ALA A 1 71 ? -9.674 -0.902 18.520 1.00 55.19 71 ALA A N 1
ATOM 521 C CA . ALA A 1 71 ? -11.132 -0.928 18.485 1.00 55.19 71 ALA A CA 1
ATOM 522 C C . ALA A 1 71 ? -11.691 0.262 17.687 1.00 55.19 71 ALA A C 1
ATOM 524 O O . ALA A 1 71 ? -12.240 1.214 18.244 1.00 55.19 71 ALA A O 1
ATOM 525 N N . GLN A 1 72 ? -11.591 0.194 16.360 1.00 56.47 72 GLN A N 1
ATOM 526 C CA . GLN A 1 72 ? -12.406 1.026 15.485 1.00 56.47 72 GLN A CA 1
ATOM 527 C C . GLN A 1 72 ? -13.867 0.585 15.649 1.00 56.47 72 GLN A C 1
ATOM 529 O O 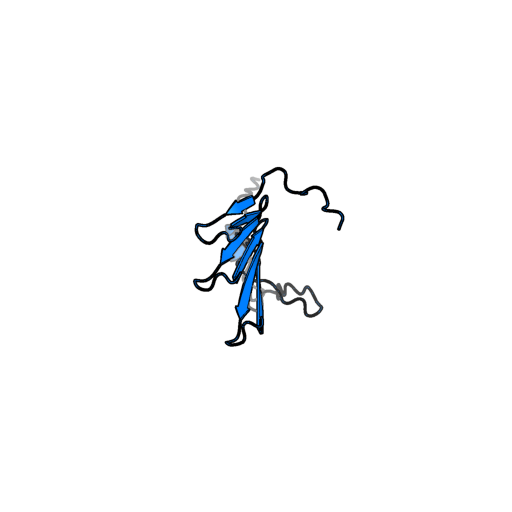. GLN A 1 72 ? -14.273 -0.457 15.136 1.00 56.47 72 GLN A O 1
ATOM 534 N N . ARG A 1 73 ? -14.662 1.353 16.408 1.00 54.47 73 ARG A N 1
ATOM 535 C CA . ARG A 1 73 ? -16.119 1.156 16.447 1.00 54.47 73 ARG A CA 1
ATOM 536 C C . ARG A 1 73 ? -16.664 1.340 15.029 1.00 54.47 73 ARG A C 1
ATOM 538 O O . ARG A 1 73 ? -16.315 2.319 14.368 1.00 54.47 73 ARG A O 1
ATOM 545 N N . GLY A 1 74 ? -17.478 0.392 14.568 1.00 51.16 74 GLY A N 1
ATOM 546 C CA . GLY A 1 74 ? -18.189 0.509 13.299 1.00 51.16 74 GLY A CA 1
ATOM 547 C C . GLY A 1 74 ? -19.007 1.800 13.263 1.00 51.16 74 GLY A C 1
ATOM 548 O O . GLY A 1 74 ? -19.563 2.218 14.278 1.00 51.16 74 GLY A O 1
ATOM 549 N N . LEU A 1 75 ? -19.025 2.476 12.111 1.00 61.97 75 LEU A N 1
ATOM 550 C CA . LEU A 1 75 ? -19.881 3.645 11.870 1.00 61.97 75 LEU A CA 1
ATOM 551 C C . LEU A 1 75 ? -21.285 3.204 11.436 1.00 61.97 75 LEU A C 1
ATOM 553 O O . LEU A 1 75 ? -21.884 3.756 10.519 1.00 61.97 75 LEU A O 1
ATOM 557 N N . ASP A 1 76 ? -21.812 2.185 12.090 1.00 50.41 76 ASP A N 1
ATOM 558 C CA . ASP A 1 76 ? -23.229 1.926 12.208 1.00 50.41 76 ASP A CA 1
ATOM 559 C C . ASP A 1 76 ? -23.725 2.824 13.347 1.00 50.41 76 ASP A C 1
ATOM 561 O O . ASP A 1 76 ? -23.401 2.631 14.510 1.00 50.41 76 ASP A O 1
ATOM 565 N N . HIS A 1 77 ? -24.392 3.909 12.956 1.00 48.66 77 HIS A N 1
ATOM 566 C CA . HIS A 1 77 ? -25.134 4.873 13.771 1.00 48.66 77 HIS A CA 1
ATOM 567 C C . HIS A 1 77 ? -25.404 4.461 15.241 1.00 48.66 77 HIS A C 1
ATOM 569 O O . HIS A 1 77 ? -26.478 3.971 15.559 1.00 48.66 77 HIS A O 1
ATOM 575 N N . GLU A 1 78 ? -24.420 4.679 16.120 1.00 39.16 78 GLU A N 1
ATOM 576 C CA . GLU A 1 78 ? -24.471 5.372 17.420 1.00 39.16 78 GLU A CA 1
ATOM 577 C C . GLU A 1 78 ? -23.092 5.238 18.098 1.00 39.16 78 GLU A C 1
ATOM 579 O O . GLU A 1 78 ? -22.547 4.143 18.246 1.00 39.16 78 GLU A O 1
ATOM 584 N N . THR A 1 79 ? -22.508 6.341 18.580 1.00 45.38 79 THR A N 1
ATOM 585 C CA . THR A 1 79 ? -21.361 6.282 19.499 1.00 45.38 79 THR A CA 1
ATOM 586 C C . THR A 1 79 ? -21.815 5.807 20.872 1.00 45.38 79 THR A C 1
ATOM 588 O O . THR 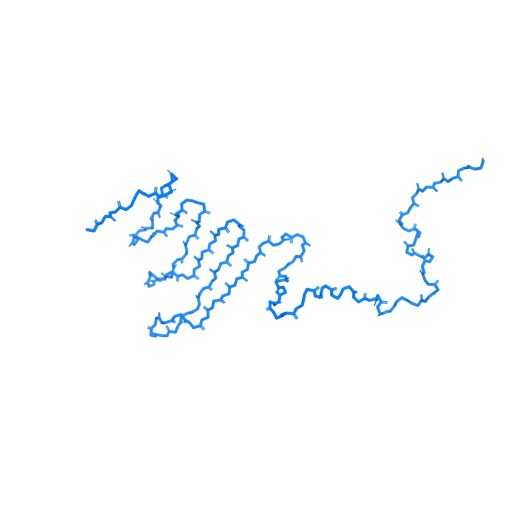A 1 79 ? -21.799 6.569 21.838 1.00 45.38 79 THR A O 1
ATOM 591 N N . ARG A 1 80 ? -22.165 4.530 20.999 1.00 42.84 80 ARG A N 1
ATOM 592 C CA . ARG A 1 80 ? -22.282 3.908 22.309 1.00 42.84 80 ARG A CA 1
ATOM 593 C C . ARG A 1 80 ? -20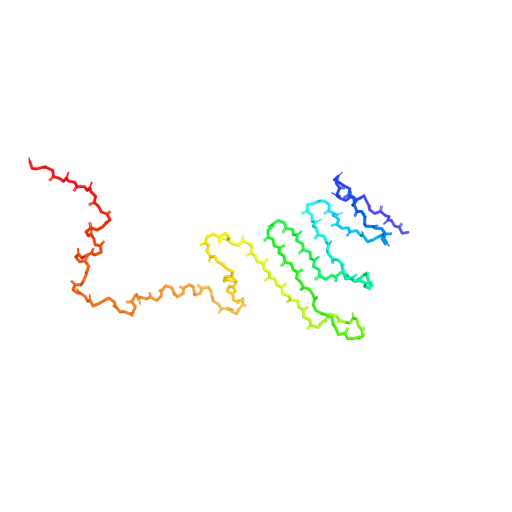.947 3.269 22.653 1.00 42.84 80 ARG A C 1
ATOM 595 O O . ARG A 1 80 ? -20.719 2.077 22.456 1.00 42.84 80 ARG A O 1
ATOM 602 N N . ILE A 1 81 ? -20.054 4.083 23.229 1.00 51.66 81 ILE A N 1
ATOM 603 C CA . ILE A 1 81 ? -19.190 3.558 24.288 1.00 51.66 81 ILE A CA 1
ATOM 604 C C . ILE A 1 81 ? -20.176 3.021 25.315 1.00 51.66 81 ILE A C 1
ATOM 606 O O . ILE A 1 81 ? -20.725 3.760 26.128 1.00 51.66 81 ILE A O 1
ATOM 610 N N . THR A 1 82 ? -20.466 1.730 25.225 1.00 41.84 82 THR A N 1
ATOM 611 C CA . THR A 1 82 ? -21.134 1.037 26.307 1.00 41.84 82 THR A CA 1
ATOM 612 C C . THR A 1 82 ? -20.053 0.855 27.357 1.00 41.84 82 THR A C 1
ATOM 614 O O . THR A 1 82 ? -19.536 -0.237 27.565 1.00 41.84 82 THR A O 1
ATOM 617 N N . THR A 1 83 ? -19.712 1.949 28.045 1.00 46.38 83 THR A N 1
ATOM 618 C CA . THR A 1 83 ? -19.434 1.863 29.468 1.00 46.38 83 THR A CA 1
ATOM 619 C C . THR A 1 83 ? -20.756 1.372 30.024 1.00 46.38 83 THR A C 1
ATOM 621 O O . THR A 1 83 ? -21.640 2.151 30.380 1.00 46.38 83 THR A O 1
ATOM 624 N N . GLY A 1 84 ? -20.979 0.059 29.936 1.00 42.56 84 GLY A N 1
ATOM 625 C CA . GLY A 1 84 ? -22.087 -0.542 30.637 1.00 42.56 84 GLY A CA 1
ATOM 626 C C . GLY A 1 84 ? -21.962 -0.065 32.081 1.00 42.56 84 GLY A C 1
ATOM 627 O O . GLY A 1 84 ? -20.832 0.083 32.567 1.00 42.56 84 GLY A O 1
ATOM 628 N N . PRO A 1 85 ? -23.072 0.200 32.788 1.00 49.56 85 PRO A N 1
ATOM 629 C CA . PRO A 1 85 ? -22.975 0.209 34.238 1.00 49.56 85 PRO A CA 1
ATOM 630 C C . PRO A 1 85 ? -22.265 -1.093 34.592 1.00 49.56 85 PRO A C 1
ATOM 632 O O . PRO A 1 85 ? -22.666 -2.128 34.061 1.00 49.56 85 PRO A O 1
ATOM 635 N N . LEU A 1 86 ? -21.161 -1.014 35.343 1.00 49.16 86 LEU A N 1
ATOM 636 C CA . LEU A 1 86 ? -20.322 -2.148 35.730 1.00 49.16 86 LEU A CA 1
ATOM 637 C C . LEU A 1 86 ? -21.240 -3.292 36.166 1.00 49.16 86 LEU A C 1
ATOM 639 O O . LEU A 1 86 ? -21.734 -3.314 37.294 1.00 49.16 86 LEU A O 1
ATOM 643 N N . LYS A 1 87 ? -21.562 -4.193 35.232 1.00 49.06 87 LYS A N 1
ATOM 644 C CA . LYS A 1 87 ? -22.573 -5.220 35.445 1.00 49.06 87 LYS A CA 1
ATOM 645 C C . LYS A 1 87 ? -21.863 -6.309 36.213 1.00 49.06 87 LYS A C 1
ATOM 647 O O . LYS A 1 87 ? -21.343 -7.249 35.625 1.00 49.06 87 LYS A O 1
ATOM 652 N N . GLY A 1 88 ? -21.785 -6.103 37.522 1.00 50.84 88 GLY A N 1
ATOM 653 C CA . GLY A 1 88 ? -21.144 -7.034 38.433 1.00 50.84 88 GLY A CA 1
ATOM 654 C C . GLY A 1 88 ? -20.434 -6.440 39.643 1.00 50.84 88 GLY A C 1
ATOM 655 O O . GLY A 1 88 ? -19.740 -7.212 40.284 1.00 50.84 88 GLY A O 1
ATOM 656 N N . ILE A 1 89 ? -20.577 -5.154 39.999 1.00 53.75 89 ILE A N 1
ATOM 657 C CA . ILE A 1 89 ? -20.169 -4.714 41.348 1.00 53.75 89 ILE A CA 1
ATOM 658 C C . ILE A 1 89 ? -21.413 -4.723 42.242 1.00 53.75 89 ILE A C 1
ATOM 660 O O . ILE A 1 89 ? -22.273 -3.850 42.089 1.00 53.75 89 ILE A O 1
ATOM 664 N N . PRO A 1 90 ? -21.556 -5.697 43.160 1.00 53.12 90 PRO A N 1
ATOM 665 C CA . PRO A 1 90 ? -22.614 -5.665 44.157 1.00 53.12 90 PRO A CA 1
ATOM 666 C C . PRO A 1 90 ? -22.501 -4.367 44.959 1.00 53.12 90 PRO A C 1
ATOM 668 O O . PRO A 1 90 ? -21.401 -3.939 45.314 1.00 53.12 90 PRO A O 1
ATOM 671 N N . SER A 1 91 ? -23.634 -3.756 45.297 1.00 50.19 91 SER A N 1
ATOM 672 C CA . SER A 1 91 ? -23.755 -2.452 45.972 1.00 50.19 91 SER A CA 1
ATOM 673 C C . SER A 1 91 ? -23.101 -2.350 47.367 1.00 50.19 91 SER A C 1
ATOM 675 O O . SER A 1 91 ? -23.242 -1.331 48.039 1.00 50.19 91 SER A O 1
ATOM 677 N N . GLY A 1 92 ? -22.336 -3.354 47.801 1.00 56.78 92 GLY A N 1
ATOM 678 C CA . GLY A 1 92 ? -21.567 -3.369 49.045 1.00 56.78 92 GLY A CA 1
ATOM 679 C C . GLY A 1 92 ? -20.044 -3.253 48.894 1.00 56.78 92 GLY A C 1
ATOM 680 O O . GLY A 1 92 ? -19.385 -3.017 49.907 1.00 56.78 92 GLY A O 1
ATOM 681 N N . GLN A 1 93 ? -19.471 -3.379 47.686 1.00 53.38 93 GLN A N 1
ATOM 682 C CA . GLN A 1 93 ? -18.015 -3.558 47.508 1.00 53.38 93 GLN A CA 1
ATOM 683 C C . GLN A 1 93 ? -17.215 -2.275 47.195 1.00 53.38 93 GLN A C 1
ATOM 685 O O . GLN A 1 93 ? -15.995 -2.310 47.048 1.00 53.38 93 GLN A O 1
ATOM 690 N N . TRP A 1 94 ? -17.862 -1.104 47.181 1.00 44.97 94 TRP A N 1
ATOM 691 C CA . TRP A 1 94 ? -17.200 0.192 46.941 1.00 44.97 94 TRP A CA 1
ATOM 692 C C . TRP A 1 94 ? -16.111 0.550 47.969 1.00 44.97 94 TRP A C 1
ATOM 694 O O . TRP A 1 94 ? -15.298 1.435 47.723 1.00 44.97 94 TRP A O 1
ATOM 704 N N . LYS A 1 95 ? -16.070 -0.153 49.107 1.00 51.50 95 LYS A N 1
ATOM 705 C CA . LYS A 1 95 ? -15.116 0.063 50.205 1.00 51.50 95 LYS A CA 1
ATOM 706 C C . LYS A 1 95 ? -13.687 -0.357 49.828 1.00 51.50 95 LYS A C 1
ATOM 708 O O . LYS A 1 95 ? -12.738 0.293 50.247 1.00 51.50 95 LYS A O 1
ATOM 713 N N . GLU A 1 96 ? -13.535 -1.398 49.006 1.00 49.03 96 GLU A N 1
ATOM 714 C CA . GLU A 1 96 ? -12.222 -1.927 48.597 1.00 49.03 96 GLU A CA 1
ATOM 715 C C . GLU A 1 96 ? -11.637 -1.157 47.404 1.00 49.03 96 GLU A C 1
ATOM 717 O O . GLU A 1 96 ? -10.430 -0.935 47.339 1.00 49.03 96 GLU A O 1
ATOM 722 N N . VAL A 1 97 ? -12.497 -0.651 46.512 1.00 49.59 97 VAL A N 1
ATOM 723 C CA . VAL A 1 97 ? -12.093 0.169 45.354 1.00 49.59 97 VAL A CA 1
ATOM 724 C C . VAL A 1 97 ? -11.693 1.590 45.778 1.00 49.59 97 VAL A C 1
ATOM 726 O O . VAL A 1 97 ? -10.730 2.145 45.253 1.00 49.59 97 VAL A O 1
ATOM 729 N N . LEU A 1 98 ? -12.371 2.175 46.773 1.00 52.03 98 LEU A N 1
ATOM 730 C CA . LEU A 1 98 ? -12.002 3.485 47.331 1.00 52.03 98 LEU A CA 1
ATOM 731 C C . LEU A 1 98 ? -10.723 3.444 48.184 1.00 52.03 98 LEU A C 1
ATOM 733 O O . LEU A 1 98 ? -10.058 4.469 48.315 1.00 52.03 98 LEU A O 1
ATOM 737 N N . GLY A 1 99 ? -10.342 2.275 48.715 1.00 48.19 99 GLY A N 1
ATOM 738 C CA . GLY A 1 99 ? -9.115 2.107 49.502 1.00 48.19 99 GLY A CA 1
ATOM 739 C C . GLY A 1 99 ? -7.822 2.279 48.695 1.00 48.19 99 GLY A C 1
ATOM 740 O O . GLY A 1 99 ? -6.789 2.608 49.270 1.00 48.19 99 GLY A O 1
ATOM 741 N N . TRP A 1 100 ? -7.877 2.105 47.370 1.00 45.72 100 TRP A N 1
ATOM 742 C CA . TRP A 1 100 ? -6.711 2.208 46.484 1.00 45.72 100 TRP A CA 1
ATOM 743 C C . TRP A 1 100 ? -6.563 3.569 45.787 1.00 45.72 100 TRP A C 1
ATOM 745 O O . TRP A 1 100 ? -5.509 3.834 45.216 1.00 45.72 100 TRP A O 1
ATOM 755 N N . MET A 1 101 ? -7.575 4.449 45.832 1.00 41.84 101 MET A N 1
ATOM 756 C CA . MET A 1 101 ? -7.587 5.689 45.033 1.00 41.84 101 MET A CA 1
ATOM 757 C C . MET A 1 101 ? -7.399 6.992 45.835 1.00 41.84 101 MET A C 1
ATOM 759 O O . MET A 1 101 ? -7.480 8.073 45.258 1.00 41.84 101 MET A O 1
ATOM 763 N N . MET A 1 102 ? -7.127 6.954 47.146 1.00 39.12 102 MET A N 1
ATOM 764 C CA . MET A 1 102 ? -6.906 8.188 47.920 1.00 39.12 102 MET A CA 1
ATOM 765 C C . MET A 1 102 ? -5.905 8.004 49.071 1.00 39.12 102 MET A C 1
ATOM 767 O O . MET A 1 102 ? -6.229 7.323 50.042 1.00 39.12 102 MET A O 1
ATOM 771 N N . PRO A 1 103 ? -4.760 8.712 49.091 1.00 45.12 103 PRO A N 1
ATOM 772 C CA . PRO A 1 103 ? -4.119 9.100 50.331 1.00 45.12 103 PRO A CA 1
ATOM 773 C C . PRO A 1 103 ? -4.436 10.576 50.600 1.00 45.12 103 PRO A C 1
ATOM 775 O O . PRO A 1 103 ? -3.565 11.433 50.505 1.00 45.12 103 PRO A O 1
ATOM 778 N N . PHE A 1 104 ? -5.679 10.896 50.960 1.00 38.75 104 PHE A N 1
ATOM 779 C CA . PHE A 1 104 ? -5.949 12.142 51.680 1.00 38.75 104 PHE A CA 1
ATOM 780 C C . PHE A 1 104 ? -6.157 11.786 53.143 1.00 38.75 104 PHE A C 1
ATOM 782 O O . PHE A 1 104 ? -7.259 11.476 53.590 1.00 38.75 104 PHE A O 1
ATOM 789 N N . ARG A 1 105 ? -5.055 11.787 53.897 1.00 49.69 105 ARG A N 1
ATOM 790 C CA . ARG A 1 105 ? -5.140 11.841 55.353 1.00 49.69 105 ARG A CA 1
ATOM 791 C C . ARG A 1 105 ? -5.696 13.215 55.717 1.00 49.69 105 ARG A C 1
ATOM 793 O O . ARG A 1 105 ? -4.992 14.210 55.595 1.00 49.69 105 ARG A O 1
ATOM 800 N N . CYS A 1 106 ? -6.952 13.271 56.146 1.00 35.09 106 CYS A N 1
ATOM 801 C CA . CYS A 1 106 ? -7.424 14.388 56.951 1.00 3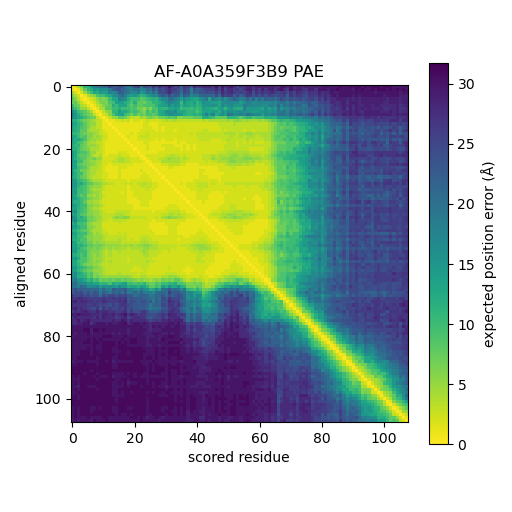5.09 106 CYS A CA 1
ATOM 802 C C . CYS A 1 106 ? -6.998 14.092 58.395 1.00 35.09 106 CYS A C 1
ATOM 804 O O . CYS A 1 106 ? -7.549 13.197 59.036 1.00 35.09 106 CYS A O 1
ATOM 806 N N . THR A 1 107 ? -5.949 14.764 58.864 1.00 45.47 107 THR A N 1
ATOM 807 C CA . THR A 1 107 ? -5.573 14.772 60.283 1.00 45.47 107 THR A CA 1
ATOM 808 C C . THR A 1 107 ? -6.572 15.657 61.033 1.00 45.47 107 THR A C 1
ATOM 810 O O . THR A 1 107 ? -6.949 16.711 60.523 1.00 45.47 107 THR A O 1
ATOM 813 N N . LYS A 1 108 ? -7.026 15.198 62.203 1.00 46.84 108 LYS A N 1
ATOM 814 C CA . LYS A 1 108 ? -7.895 15.954 63.115 1.00 46.84 108 LYS A CA 1
ATOM 815 C C . LYS A 1 108 ? -7.091 16.984 63.903 1.00 46.84 108 LYS A C 1
ATOM 817 O O . LYS A 1 108 ? -5.928 16.662 64.232 1.00 46.84 108 LYS A O 1
#

Nearest PDB structures (foldseek):
  8qja-assembly1_A  TM=8.880E-01  e=1.987E-02  Advenella mimigardefordensis DPN7
  8h8b-assembly1_A  TM=8.369E-01  e=2.252E-02  Vibrio parahaemolyticus RIMD 2210633
  8cp6-assembly1_B  TM=8.743E-01  e=8.920E-02  Pseudomonas aeruginosa
  8uxt-assembly1_A  TM=7.885E-01  e=7.393E-02  Acinetobacter baumannii AB307-0294
  7q97-assembly1_B  TM=6.525E-01  e=1.547E-02  Pseudomonas protegens Pf-5